Protein AF-A0A7C6TJ40-F1 (afdb_monomer_lite)

Sequence (120 aa):
MSSDTAGSGPDAQSGPFRGRGIFEVPGIRLGHAGELTDARLTGITTVLPPSGSTIGVDVRGGGPATRETDVIAPGTHSYGADAIVLTGGSAFGLGAVTGVVDTLAEAGLGFPAPGLTDAV

Foldseek 3Di:
DDYDDDDDDPDPPPDPPPDPPPVVPPQKDKDKDADDDPVGDWIKMKIFHHQPDQDADDDDDPQDQDDPRVCSDPPHPRRHARIDMDIPPGNVRVVVVVVVCVVCLVVVHDDPDPPDPSRD

Secondary structure (DSSP, 8-state):
-------PPP----S-----GGGGSTT-EEEEEEEESSS-EEEEEEEEPPTT--------SSS---SS-GGGSTTS-TT--S-EEEESSHHHHTTHHHHHHHHHHHTT-S---TT-TT--

pLDDT: mean 86.19, std 16.61, range [34.31, 98.44]

Radius of gyration: 22.17 Å; chains: 1; bounding box: 68×67×38 Å

Structure (mmCIF, N/CA/C/O backbone):
data_AF-A0A7C6TJ40-F1
#
_entry.id   AF-A0A7C6TJ40-F1
#
loop_
_atom_site.group_PDB
_atom_site.id
_atom_site.type_symbol
_atom_site.label_atom_id
_atom_site.label_alt_id
_atom_site.label_comp_id
_atom_site.label_asym_id
_atom_site.label_entity_id
_atom_site.label_seq_id
_atom_site.pdbx_PDB_ins_code
_atom_site.Cartn_x
_atom_site.Cartn_y
_atom_site.Cartn_z
_atom_site.occupancy
_atom_site.B_iso_or_equiv
_atom_site.auth_seq_id
_atom_site.auth_comp_id
_atom_site.auth_asym_id
_atom_site.auth_atom_id
_atom_site.pdbx_PDB_model_num
ATOM 1 N N . MET A 1 1 ? -54.060 41.806 18.793 1.00 45.31 1 MET A N 1
ATOM 2 C CA . MET A 1 1 ? -53.805 40.362 18.608 1.00 45.31 1 MET A CA 1
ATOM 3 C C . MET A 1 1 ? -52.620 40.276 17.648 1.00 45.31 1 MET A C 1
ATOM 5 O O . MET A 1 1 ? -52.832 40.375 16.453 1.00 45.31 1 MET A O 1
ATOM 9 N N . SER A 1 2 ? -51.387 40.555 18.097 1.00 43.09 2 SER A N 1
ATOM 10 C CA . SER A 1 2 ? -50.449 39.610 18.749 1.00 43.09 2 SER A CA 1
ATOM 11 C C . SER A 1 2 ? -50.327 38.330 17.913 1.00 43.09 2 SER A C 1
ATOM 13 O O . SER A 1 2 ? -51.313 37.609 17.821 1.00 43.09 2 SER A O 1
ATOM 15 N N . SER A 1 3 ? -49.262 38.213 17.105 1.00 45.62 3 SER A N 1
ATOM 16 C CA . SER A 1 3 ? -48.012 37.457 17.396 1.00 45.62 3 SER A CA 1
ATOM 17 C C . SER A 1 3 ? -48.183 35.962 17.103 1.00 45.62 3 SER A C 1
ATOM 19 O O . SER A 1 3 ? -49.225 35.422 17.440 1.00 45.62 3 SER A O 1
ATOM 21 N N . ASP A 1 4 ? -47.244 35.162 16.622 1.00 46.75 4 ASP A N 1
ATOM 22 C CA . ASP A 1 4 ? -45.875 35.234 16.097 1.00 46.75 4 ASP A CA 1
ATOM 23 C C . ASP A 1 4 ? -45.511 33.744 15.814 1.00 46.75 4 ASP A C 1
ATOM 25 O O . ASP A 1 4 ? -46.093 32.880 16.468 1.00 46.75 4 ASP A O 1
ATOM 29 N N . THR A 1 5 ? -44.582 33.486 14.875 1.00 45.34 5 THR A N 1
ATOM 30 C CA . THR A 1 5 ? -43.700 32.286 14.718 1.00 45.34 5 THR A CA 1
ATOM 31 C C . THR A 1 5 ? -44.298 30.851 14.695 1.00 45.34 5 THR A C 1
ATOM 33 O O . THR A 1 5 ? -45.337 30.564 15.261 1.00 45.34 5 THR A O 1
ATOM 36 N N . ALA A 1 6 ? -43.744 29.797 14.081 1.00 44.22 6 ALA A N 1
ATOM 37 C CA . ALA A 1 6 ? -42.535 29.460 13.322 1.00 44.22 6 ALA A CA 1
ATOM 38 C C . ALA A 1 6 ? -42.897 28.205 12.470 1.00 44.22 6 ALA A C 1
ATOM 40 O O . ALA A 1 6 ? -43.823 27.471 12.802 1.00 44.22 6 ALA A O 1
ATOM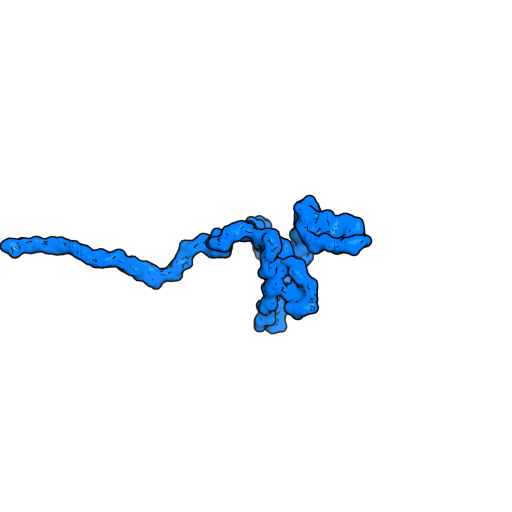 41 N N . GLY A 1 7 ? -42.234 27.911 11.356 1.00 34.31 7 GLY A N 1
ATOM 42 C CA . GLY A 1 7 ? -41.026 27.100 11.427 1.00 34.31 7 GLY A CA 1
ATOM 43 C C . GLY A 1 7 ? -40.394 26.935 10.054 1.00 34.31 7 GLY A C 1
ATOM 44 O O . GLY A 1 7 ? -41.006 26.416 9.121 1.00 34.31 7 GLY A O 1
ATOM 45 N N . SER A 1 8 ? -39.157 27.405 9.960 1.00 47.22 8 SER A N 1
ATOM 46 C CA . SER A 1 8 ? -38.187 27.032 8.943 1.00 47.22 8 SER A CA 1
ATOM 47 C C . SER A 1 8 ? -38.097 25.507 8.870 1.00 47.22 8 SER A C 1
ATOM 49 O O . SER A 1 8 ? -37.877 24.845 9.888 1.00 47.22 8 SER A O 1
ATOM 51 N N . GLY A 1 9 ? -38.288 24.950 7.671 1.00 47.00 9 GLY A N 1
ATOM 52 C CA . GLY A 1 9 ? -37.968 23.549 7.400 1.00 47.00 9 GLY A CA 1
ATOM 53 C C . GLY A 1 9 ? -36.503 23.261 7.746 1.00 47.00 9 GLY A C 1
ATOM 54 O O . GLY A 1 9 ? -35.714 24.203 7.829 1.00 47.00 9 GLY A O 1
ATOM 55 N N . PRO A 1 10 ? -36.134 21.992 7.989 1.00 51.31 10 PRO A N 1
ATOM 56 C CA . PRO A 1 10 ? -34.770 21.656 8.361 1.00 51.31 10 PRO A CA 1
ATOM 57 C C . PRO A 1 10 ? -33.841 22.169 7.267 1.00 51.31 10 PRO A C 1
ATOM 59 O O . PRO A 1 10 ? -33.942 21.743 6.115 1.00 51.31 10 PRO A O 1
ATOM 62 N N . ASP A 1 11 ? -32.982 23.117 7.639 1.00 51.84 11 ASP A N 1
ATOM 63 C CA . ASP A 1 11 ? -31.900 23.603 6.804 1.00 51.84 11 ASP A CA 1
ATOM 64 C C . ASP A 1 11 ? -31.167 22.378 6.261 1.00 51.84 11 ASP A C 1
ATOM 66 O O . ASP A 1 11 ? -30.539 21.623 7.009 1.00 51.84 11 ASP A O 1
ATOM 70 N N . ALA A 1 12 ? -31.307 22.132 4.958 1.00 56.72 12 ALA A N 1
ATOM 71 C CA . ALA A 1 12 ? -30.527 21.123 4.274 1.00 56.72 12 ALA A CA 1
ATOM 72 C C . ALA A 1 12 ? -29.070 21.558 4.419 1.00 56.72 12 ALA A C 1
ATOM 74 O O . ALA A 1 12 ? -28.622 22.472 3.730 1.00 56.72 12 ALA A O 1
ATOM 75 N N . GLN A 1 13 ? -28.360 20.966 5.381 1.00 52.38 13 GLN A N 1
ATOM 76 C CA . GLN A 1 13 ? -26.953 21.242 5.632 1.00 52.38 13 GLN A CA 1
ATOM 77 C C . GLN A 1 13 ? -26.167 20.948 4.353 1.00 52.38 13 GLN A C 1
ATOM 79 O O . GLN A 1 13 ? -25.776 19.816 4.083 1.00 52.38 13 GLN A O 1
ATOM 84 N N . SER A 1 14 ? -25.929 21.984 3.552 1.00 58.81 14 SER A N 1
ATOM 85 C CA . SER A 1 14 ? -25.168 21.940 2.306 1.00 58.81 14 SER A CA 1
ATOM 86 C C . SER A 1 14 ? -23.661 22.006 2.585 1.00 58.81 14 SER A C 1
ATOM 88 O O . SER A 1 14 ? -22.934 22.804 1.993 1.00 58.81 14 SER A O 1
ATOM 90 N N . GLY A 1 15 ? -23.199 21.212 3.550 1.00 63.62 15 GLY A N 1
ATOM 91 C CA . GLY A 1 15 ? -21.784 21.006 3.848 1.00 63.62 15 GLY A CA 1
ATOM 92 C C . GLY A 1 15 ? -21.295 19.682 3.258 1.00 63.62 15 GLY A C 1
ATOM 93 O O . GLY A 1 15 ? -22.117 18.831 2.912 1.00 63.62 15 GLY A O 1
ATOM 94 N N . 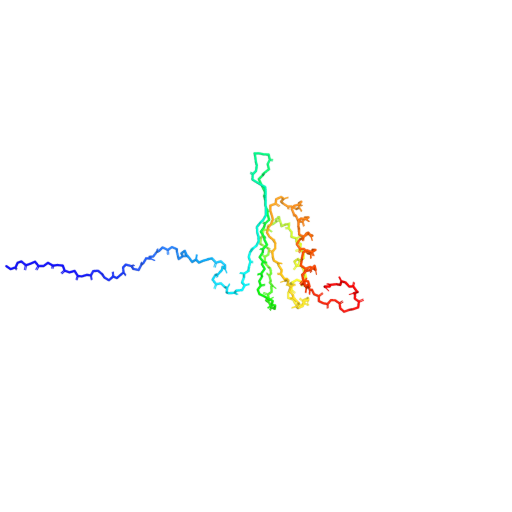PRO A 1 16 ? -19.972 19.460 3.144 1.00 65.44 16 PRO A N 1
ATOM 95 C CA . PRO A 1 16 ? -19.466 18.149 2.768 1.00 65.44 16 PRO A CA 1
ATOM 96 C C . PRO A 1 16 ? -20.000 17.128 3.771 1.00 65.44 16 PRO A C 1
ATOM 98 O O . PRO A 1 16 ? -19.792 17.274 4.978 1.00 65.44 16 PRO A O 1
ATOM 101 N N . PHE A 1 17 ? -20.705 16.116 3.269 1.00 68.94 17 PHE A N 1
ATOM 102 C CA . PHE A 1 17 ? -21.153 14.993 4.076 1.00 68.94 17 PHE A CA 1
ATOM 103 C C . PHE A 1 17 ? -19.917 14.360 4.726 1.00 68.94 17 PHE A C 1
ATOM 105 O O . PHE A 1 17 ? -19.097 13.728 4.059 1.00 68.94 17 PHE A O 1
ATOM 112 N N . ARG A 1 18 ? -19.735 14.586 6.031 1.00 69.50 18 ARG A N 1
ATOM 113 C CA . ARG A 1 18 ? -18.679 13.944 6.819 1.00 69.50 18 ARG A CA 1
ATOM 114 C C . ARG A 1 18 ? -19.180 12.571 7.237 1.00 69.50 18 ARG A C 1
ATOM 116 O O . ARG A 1 18 ? -19.549 12.347 8.385 1.00 69.50 18 ARG A O 1
ATOM 123 N N . GLY A 1 19 ? -19.242 11.694 6.245 1.00 78.75 19 GLY A N 1
ATOM 124 C CA . GLY A 1 19 ? -19.503 10.281 6.426 1.00 78.75 19 GLY A CA 1
ATOM 125 C C . GLY A 1 19 ? -18.395 9.575 7.207 1.00 78.75 19 GLY A C 1
ATOM 126 O O . GLY A 1 19 ? -17.393 10.182 7.594 1.00 78.75 19 GLY A O 1
ATOM 127 N N . ARG A 1 20 ? -18.513 8.257 7.381 1.00 84.38 20 ARG A N 1
ATOM 128 C CA . ARG A 1 20 ? -17.441 7.434 7.988 1.00 84.38 20 ARG A CA 1
ATOM 129 C C . ARG A 1 20 ? -16.264 7.166 7.033 1.00 84.38 20 ARG A C 1
ATOM 131 O O . ARG A 1 20 ? -15.416 6.322 7.319 1.00 84.38 20 ARG A O 1
ATOM 138 N N . GLY A 1 21 ? -16.192 7.876 5.906 1.00 90.69 21 GLY A N 1
ATOM 139 C CA . GLY A 1 21 ? -15.169 7.683 4.881 1.00 90.69 21 GLY A CA 1
ATOM 140 C C . GLY A 1 21 ? -15.259 6.292 4.254 1.00 90.69 21 GLY A C 1
ATOM 141 O O . GLY A 1 21 ? -16.350 5.775 4.032 1.00 90.69 21 GLY A O 1
ATOM 142 N N . ILE A 1 22 ? -14.112 5.657 3.999 1.00 92.44 22 ILE A N 1
ATOM 143 C CA . ILE A 1 22 ? -14.059 4.327 3.367 1.00 92.44 22 ILE A CA 1
ATOM 144 C C . ILE A 1 22 ? -14.805 3.241 4.168 1.00 92.44 22 ILE A C 1
ATOM 146 O O . ILE A 1 22 ? -15.274 2.267 3.589 1.00 92.44 22 ILE A O 1
ATOM 150 N N . PHE A 1 23 ? -14.999 3.431 5.478 1.00 93.12 23 PHE A N 1
ATOM 151 C CA . PHE A 1 23 ? -15.751 2.507 6.337 1.00 93.12 23 PHE A CA 1
ATOM 152 C C . PHE A 1 23 ? -17.270 2.534 6.121 1.00 93.12 23 PHE A C 1
ATOM 154 O O . PHE A 1 23 ? -18.009 1.812 6.792 1.00 93.12 23 PHE A O 1
ATOM 161 N N . GLU A 1 24 ? -17.772 3.382 5.228 1.00 92.81 24 GLU A N 1
ATOM 162 C CA . GLU A 1 24 ? -19.151 3.261 4.752 1.00 92.81 24 GLU A CA 1
ATOM 163 C C . GLU A 1 24 ? -19.349 2.026 3.876 1.00 92.81 24 GLU A C 1
ATOM 165 O O . GLU A 1 24 ? -20.457 1.498 3.832 1.00 92.81 24 GLU A O 1
ATOM 170 N N . VAL A 1 25 ? -18.277 1.523 3.255 1.00 92.19 25 VAL A N 1
ATOM 171 C CA . VAL A 1 25 ? -18.265 0.231 2.570 1.00 92.19 25 VAL A CA 1
ATOM 172 C C . VAL A 1 25 ? -18.077 -0.875 3.619 1.00 92.19 25 VAL A C 1
ATOM 174 O O . VAL A 1 25 ? -17.021 -0.938 4.259 1.00 92.19 25 VAL A O 1
ATOM 177 N N . PRO A 1 26 ? -19.070 -1.760 3.830 1.00 94.31 26 PRO A N 1
ATOM 178 C CA . PRO A 1 26 ? -18.962 -2.823 4.824 1.00 94.31 26 PRO A CA 1
ATOM 179 C C . PRO A 1 26 ? -17.808 -3.784 4.519 1.00 94.31 26 PRO A C 1
ATOM 181 O O . PRO A 1 26 ? -17.557 -4.129 3.368 1.00 94.31 26 PRO A O 1
ATOM 184 N N . GLY A 1 27 ? -17.123 -4.252 5.563 1.00 94.50 27 GLY A N 1
ATOM 185 C CA . GLY A 1 27 ? -16.052 -5.247 5.442 1.00 94.50 27 GLY A CA 1
ATOM 186 C C . GLY A 1 27 ? -14.666 -4.683 5.117 1.00 94.50 27 GLY A C 1
ATOM 187 O O . GLY A 1 27 ? -13.692 -5.419 5.260 1.00 94.50 27 GLY A O 1
ATOM 188 N N . ILE A 1 28 ? -14.545 -3.395 4.765 1.00 96.75 28 ILE A N 1
ATOM 189 C CA . ILE A 1 28 ? -13.238 -2.727 4.701 1.00 96.75 28 ILE A CA 1
ATOM 190 C C . ILE A 1 28 ? -12.626 -2.668 6.104 1.00 96.75 28 ILE A C 1
ATOM 192 O O . ILE A 1 28 ? -13.252 -2.192 7.055 1.00 96.75 28 ILE A 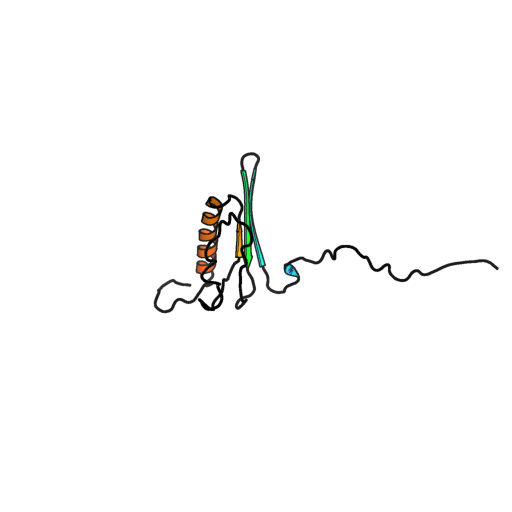O 1
ATOM 196 N N . ARG A 1 29 ? -11.366 -3.090 6.220 1.00 96.38 29 ARG A N 1
ATOM 197 C CA . ARG A 1 29 ? -10.528 -2.906 7.410 1.00 96.38 29 ARG A CA 1
ATOM 198 C C . ARG A 1 29 ? -9.323 -2.035 7.062 1.00 96.38 29 ARG A C 1
ATOM 200 O O . ARG A 1 29 ? -8.842 -2.067 5.933 1.00 96.38 29 ARG A O 1
ATOM 207 N N . LEU A 1 30 ? -8.831 -1.271 8.035 1.00 96.69 30 LEU A N 1
ATOM 208 C CA . LEU A 1 30 ? -7.604 -0.480 7.914 1.00 96.69 30 LEU A CA 1
ATOM 209 C C . LEU A 1 30 ? -6.613 -0.869 9.010 1.00 96.69 30 LEU A C 1
ATOM 211 O O . LEU A 1 30 ? -7.013 -1.133 10.144 1.00 96.69 30 LEU A O 1
ATOM 215 N N . GLY A 1 31 ? -5.329 -0.844 8.674 1.00 95.94 31 GLY A N 1
ATOM 216 C CA . GLY A 1 31 ? -4.222 -0.883 9.621 1.00 95.94 31 GLY A CA 1
ATOM 217 C C . GLY A 1 31 ? -3.294 0.301 9.384 1.00 95.94 31 GLY A C 1
ATOM 218 O O . GLY A 1 31 ? -3.040 0.668 8.237 1.00 95.94 31 GLY A O 1
ATOM 219 N N . HIS A 1 32 ? -2.783 0.894 10.460 1.00 97.19 32 HIS A N 1
ATOM 220 C CA . HIS A 1 32 ? -1.803 1.974 10.393 1.00 97.19 32 HIS A CA 1
ATOM 221 C C . HIS A 1 32 ? -0.636 1.653 11.318 1.00 97.19 32 HIS A C 1
ATOM 223 O O . HIS A 1 32 ? -0.840 1.235 12.456 1.00 97.19 32 HIS A O 1
ATOM 229 N N . ALA A 1 33 ? 0.577 1.890 10.840 1.00 96.81 33 ALA A N 1
ATOM 230 C CA . ALA A 1 33 ? 1.782 1.850 11.653 1.00 96.81 33 ALA A CA 1
ATOM 231 C C . ALA A 1 33 ? 2.707 2.981 11.212 1.00 96.81 33 ALA A C 1
ATOM 233 O O . ALA A 1 33 ? 2.690 3.401 10.056 1.00 96.81 33 ALA A O 1
ATOM 234 N N . GLY A 1 34 ? 3.511 3.507 12.122 1.00 96.25 34 GLY A N 1
ATOM 235 C CA . GLY A 1 34 ? 4.405 4.600 11.787 1.00 96.25 34 GLY A CA 1
ATOM 236 C C . GLY A 1 34 ? 5.225 5.064 12.967 1.00 96.25 34 GLY A C 1
ATOM 237 O O . GLY A 1 34 ? 5.056 4.601 14.092 1.00 96.25 34 GLY A O 1
ATOM 238 N N . GLU A 1 35 ? 6.103 6.010 12.676 1.00 97.06 35 GLU A N 1
ATOM 239 C CA . GLU A 1 35 ? 6.929 6.679 13.664 1.00 97.06 35 GLU A CA 1
ATOM 240 C C . GLU A 1 35 ? 6.637 8.172 13.607 1.00 97.06 35 GLU A C 1
ATOM 242 O O . GLU A 1 35 ? 6.694 8.793 12.542 1.00 97.06 35 GLU A O 1
ATOM 247 N N . LEU A 1 36 ? 6.290 8.719 14.771 1.00 96.25 36 LEU A N 1
ATOM 248 C CA . LEU A 1 36 ? 6.044 10.137 14.995 1.00 96.25 36 LEU A CA 1
ATOM 249 C C . LEU A 1 36 ? 7.011 10.612 16.077 1.00 96.25 36 LEU A C 1
ATOM 251 O O . LEU A 1 36 ? 6.662 10.725 17.249 1.00 96.25 36 LEU A O 1
ATOM 255 N N . THR A 1 37 ? 8.255 10.822 15.667 1.00 97.00 37 THR A N 1
ATOM 256 C CA . THR A 1 37 ? 9.338 11.325 16.516 1.00 97.00 37 THR A CA 1
ATOM 257 C C . THR A 1 37 ? 9.962 12.555 15.869 1.00 97.00 37 THR A C 1
ATOM 259 O O . THR A 1 37 ? 9.805 12.773 14.668 1.00 97.00 37 THR A O 1
ATOM 262 N N . ASP A 1 38 ? 10.738 13.322 16.633 1.00 96.56 38 ASP A N 1
ATOM 263 C CA . ASP A 1 38 ? 11.436 14.501 16.103 1.00 96.56 38 ASP A CA 1
ATOM 264 C C . ASP A 1 38 ? 12.413 14.152 14.965 1.00 96.56 38 ASP A C 1
ATOM 266 O O . ASP A 1 38 ? 12.628 14.949 14.054 1.00 96.56 38 ASP A O 1
ATOM 270 N N . ALA A 1 39 ? 12.995 12.949 14.992 1.00 95.75 39 ALA A N 1
ATOM 271 C CA . ALA A 1 39 ? 13.951 12.487 13.986 1.00 95.75 39 ALA A CA 1
ATOM 272 C C . ALA A 1 39 ? 13.291 11.793 12.783 1.00 95.75 39 ALA A C 1
ATOM 274 O O . ALA A 1 39 ? 13.907 11.678 11.721 1.00 95.75 39 ALA A O 1
ATOM 275 N N . ARG A 1 40 ? 12.062 11.288 12.939 1.00 94.50 40 ARG A N 1
ATOM 276 C CA . ARG A 1 40 ? 11.391 10.469 11.926 1.00 94.50 40 ARG A CA 1
ATOM 277 C C . ARG A 1 40 ? 9.886 10.669 11.973 1.00 94.50 40 ARG A C 1
ATOM 279 O O . ARG A 1 40 ? 9.248 10.382 12.983 1.00 94.50 40 ARG A O 1
ATOM 286 N N . LEU A 1 41 ? 9.347 11.106 10.836 1.00 97.25 41 LEU A N 1
ATOM 287 C CA . LEU A 1 41 ? 7.921 11.278 10.596 1.00 97.25 41 LEU A CA 1
ATOM 288 C C . LEU A 1 41 ? 7.530 10.503 9.336 1.00 97.25 41 LEU A C 1
ATOM 290 O O . LEU A 1 41 ? 7.684 10.984 8.214 1.00 97.25 41 LEU A O 1
ATOM 294 N N . THR A 1 42 ? 7.080 9.267 9.516 1.00 97.62 42 THR A N 1
ATOM 295 C CA . THR A 1 42 ? 6.687 8.386 8.411 1.00 97.62 42 THR A CA 1
ATOM 296 C C . THR A 1 42 ? 5.636 7.387 8.870 1.00 97.62 42 THR A C 1
ATOM 298 O O . THR A 1 42 ? 5.421 7.191 10.065 1.00 97.62 42 THR A O 1
ATOM 301 N N . GLY A 1 43 ? 5.001 6.713 7.922 1.00 98.00 43 GLY A N 1
ATOM 302 C CA . GLY A 1 43 ? 4.059 5.656 8.232 1.00 98.00 43 GLY A CA 1
ATOM 303 C C . GLY A 1 43 ? 3.634 4.866 7.012 1.00 98.00 43 GLY A C 1
ATOM 304 O O . GLY A 1 43 ? 3.979 5.182 5.873 1.00 98.00 43 GLY A O 1
ATOM 305 N N . ILE A 1 44 ? 2.858 3.839 7.302 1.00 98.44 44 ILE A N 1
ATOM 306 C CA . ILE A 1 44 ? 2.222 2.928 6.372 1.00 98.44 44 ILE A CA 1
ATOM 307 C C . ILE A 1 44 ? 0.748 2.813 6.756 1.00 98.44 44 ILE A C 1
ATOM 309 O O . ILE A 1 44 ? 0.380 2.795 7.932 1.00 98.44 44 ILE A O 1
ATOM 313 N N . THR A 1 45 ? -0.102 2.768 5.744 1.00 98.38 45 THR A N 1
ATOM 314 C CA . THR A 1 45 ? -1.524 2.478 5.849 1.00 98.38 45 THR A CA 1
ATOM 315 C C . THR A 1 45 ? -1.832 1.307 4.939 1.00 98.38 45 THR A C 1
ATOM 317 O O . THR A 1 45 ? -1.552 1.365 3.745 1.00 98.38 45 THR A O 1
ATOM 320 N N . THR A 1 46 ? -2.440 0.272 5.498 1.00 98.19 46 THR A N 1
ATOM 321 C CA . THR A 1 46 ? -2.885 -0.905 4.759 1.00 98.19 46 THR A CA 1
ATOM 322 C C . THR A 1 46 ? -4.404 -0.928 4.751 1.00 98.19 46 THR A C 1
ATOM 324 O O . THR A 1 46 ? -5.037 -0.870 5.805 1.00 98.19 46 THR A O 1
ATOM 327 N N . VAL A 1 47 ? -4.990 -1.014 3.564 1.00 98.00 47 VAL A N 1
ATOM 328 C CA . VAL A 1 47 ? -6.422 -1.215 3.352 1.00 98.00 47 VAL A CA 1
ATOM 329 C C . VAL A 1 47 ? -6.650 -2.685 3.043 1.00 98.00 47 VAL A C 1
ATOM 331 O O . VAL A 1 47 ? -6.086 -3.184 2.077 1.00 98.00 47 VAL A O 1
ATOM 334 N N . LEU A 1 48 ? -7.473 -3.364 3.838 1.00 97.31 48 LEU A N 1
ATOM 335 C CA . LEU A 1 48 ? -7.860 -4.755 3.623 1.00 97.31 48 LEU A CA 1
ATOM 336 C C . LEU A 1 48 ? -9.338 -4.796 3.219 1.00 97.31 48 LEU A C 1
ATOM 338 O O . LEU A 1 48 ? -10.211 -4.656 4.087 1.00 97.31 48 LEU A O 1
ATOM 342 N N . PRO A 1 49 ? -9.642 -4.929 1.920 1.00 96.00 49 PRO A N 1
ATOM 343 C CA . PRO A 1 49 ? -11.010 -5.104 1.470 1.00 96.00 49 PRO A CA 1
ATOM 344 C C . PRO A 1 49 ? -11.587 -6.467 1.898 1.00 96.00 49 PRO A C 1
ATOM 346 O O . PRO A 1 49 ? -10.842 -7.360 2.313 1.00 96.00 49 PRO A O 1
ATOM 349 N N . PRO A 1 50 ? -12.919 -6.656 1.837 1.00 94.12 50 PRO A N 1
ATOM 350 C CA . PRO A 1 50 ? -13.503 -7.974 2.047 1.00 94.12 50 PRO A C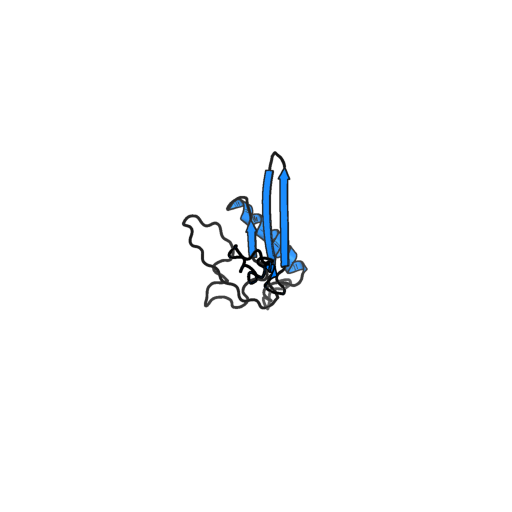A 1
ATOM 351 C C . PRO A 1 50 ? -12.982 -8.964 0.995 1.00 94.12 50 PRO A C 1
ATOM 353 O O . PRO A 1 50 ? -12.728 -8.589 -0.153 1.00 94.12 50 PRO A O 1
ATOM 356 N N . SER A 1 51 ? -12.839 -10.233 1.384 1.00 90.19 51 SER A N 1
ATOM 357 C CA . SER A 1 51 ? -12.367 -11.297 0.488 1.00 90.19 51 SER A CA 1
ATOM 358 C C . SER A 1 51 ? -13.217 -11.372 -0.789 1.00 90.19 51 SER A C 1
ATOM 360 O O . SER A 1 51 ? -14.436 -11.193 -0.741 1.00 90.19 51 SER A O 1
ATOM 362 N N . GLY A 1 52 ? -12.565 -11.608 -1.930 1.00 87.94 52 GLY A N 1
ATOM 363 C CA . GLY A 1 52 ? -13.206 -11.640 -3.250 1.00 87.94 52 GLY A CA 1
ATOM 364 C C . GLY A 1 52 ? -13.444 -10.265 -3.886 1.00 87.94 52 GLY A C 1
ATOM 365 O O . GLY A 1 52 ? -14.102 -10.182 -4.923 1.00 87.94 52 GLY A O 1
ATOM 366 N N . SER A 1 53 ? -12.928 -9.183 -3.296 1.00 92.06 53 SER A N 1
ATOM 367 C CA . SER A 1 53 ? -13.013 -7.848 -3.897 1.00 92.06 53 SER A CA 1
ATOM 368 C C . SER A 1 53 ? -12.194 -7.746 -5.185 1.00 92.06 53 SER A C 1
ATOM 370 O O . SER A 1 53 ? -11.031 -8.134 -5.231 1.00 92.06 53 SER A O 1
ATOM 372 N N . THR A 1 54 ? -12.778 -7.152 -6.227 1.00 92.00 54 THR A N 1
ATOM 373 C CA . THR A 1 54 ? -12.051 -6.804 -7.456 1.00 92.00 54 THR A CA 1
ATOM 374 C C . THR A 1 54 ? -11.225 -5.539 -7.243 1.00 92.00 54 THR A C 1
ATOM 376 O O . THR A 1 54 ? -11.752 -4.526 -6.782 1.00 92.00 54 THR A O 1
ATOM 379 N N . ILE A 1 55 ? -9.945 -5.584 -7.616 1.00 92.50 55 ILE A N 1
ATOM 380 C CA . ILE A 1 55 ? -8.994 -4.477 -7.453 1.00 92.50 55 ILE A CA 1
ATOM 381 C C . ILE A 1 55 ? -8.519 -3.996 -8.823 1.00 92.50 55 ILE A C 1
ATOM 383 O O . ILE A 1 55 ? -8.310 -4.794 -9.731 1.00 92.50 55 ILE A O 1
ATOM 387 N N . GLY A 1 56 ? -8.335 -2.684 -8.958 1.00 92.94 56 GLY A N 1
ATOM 388 C CA . GLY A 1 56 ? -7.734 -2.048 -10.125 1.00 92.94 56 GLY A CA 1
ATOM 389 C 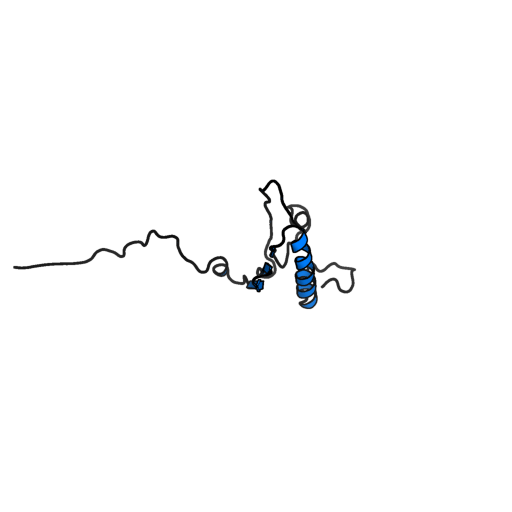C . GLY A 1 56 ? -6.949 -0.805 -9.715 1.00 92.94 56 GLY A C 1
ATOM 390 O O . GLY A 1 56 ? -7.100 -0.306 -8.597 1.00 92.94 56 GLY A O 1
ATOM 391 N N . VAL A 1 57 ? -6.103 -0.306 -10.615 1.00 95.44 57 VAL A N 1
ATOM 392 C CA . VAL A 1 57 ? -5.233 0.847 -10.357 1.00 95.44 57 VAL A CA 1
ATOM 393 C C . VAL A 1 57 ? -5.169 1.777 -11.565 1.00 95.44 57 VAL A C 1
ATOM 395 O O . VAL A 1 57 ? -5.167 1.330 -12.708 1.00 95.44 57 VAL A O 1
ATOM 398 N N . ASP A 1 58 ? -5.092 3.078 -11.292 1.00 96.50 58 ASP A N 1
ATOM 399 C CA . ASP A 1 58 ? -4.813 4.128 -12.272 1.00 96.50 58 ASP A CA 1
ATOM 400 C C . ASP A 1 58 ? -3.719 5.052 -11.710 1.00 96.50 58 ASP A C 1
ATOM 402 O O . ASP A 1 58 ? -3.892 5.699 -10.671 1.00 96.50 58 ASP A O 1
ATOM 406 N N . VAL A 1 59 ? -2.569 5.086 -12.385 1.00 97.31 59 VAL A N 1
ATOM 407 C CA . VAL A 1 59 ? -1.388 5.861 -11.994 1.00 97.31 59 VAL A CA 1
ATOM 408 C C . VAL A 1 59 ? -1.256 7.062 -12.922 1.00 97.31 59 VAL A C 1
ATOM 410 O O . VAL A 1 59 ? -0.813 6.945 -14.059 1.00 97.31 59 VAL A O 1
ATOM 413 N N . ARG A 1 60 ? -1.617 8.244 -12.415 1.00 97.81 60 ARG A N 1
ATOM 414 C CA . ARG A 1 60 ? -1.699 9.472 -13.231 1.00 97.81 60 ARG A CA 1
ATOM 415 C C . ARG A 1 60 ? -0.519 10.433 -13.072 1.00 97.81 60 ARG A C 1
ATOM 417 O O . ARG A 1 60 ? -0.388 11.377 -13.844 1.00 97.81 60 ARG A O 1
ATOM 424 N N . GLY A 1 61 ? 0.315 10.242 -12.050 1.00 95.44 61 GLY A N 1
ATOM 425 C CA . GLY A 1 61 ? 1.491 11.081 -11.801 1.00 95.44 61 GLY A CA 1
ATOM 426 C C . GLY A 1 61 ? 2.695 10.662 -12.651 1.00 95.44 61 GLY A C 1
ATOM 427 O O . GLY A 1 61 ? 2.878 9.480 -12.911 1.00 95.44 61 GLY A O 1
ATOM 428 N N . GLY A 1 62 ? 3.548 11.619 -13.034 1.00 96.81 62 GLY A N 1
ATOM 429 C CA . GLY A 1 62 ? 4.731 11.359 -13.873 1.00 96.81 62 GLY A CA 1
ATOM 430 C C . GLY A 1 62 ? 5.947 10.756 -13.152 1.00 96.81 62 GLY A C 1
ATOM 431 O O . GLY A 1 62 ? 6.901 10.363 -13.812 1.00 96.81 62 GLY A O 1
ATOM 432 N N . GLY A 1 63 ? 5.931 10.685 -11.817 1.00 96.25 63 GLY A N 1
ATOM 433 C CA . GLY A 1 63 ? 6.998 10.084 -11.004 1.00 96.25 63 GLY A CA 1
ATOM 434 C C . GLY A 1 63 ? 6.461 9.041 -10.024 1.00 96.25 63 GLY A C 1
ATOM 435 O O . GLY A 1 63 ? 6.525 9.277 -8.816 1.00 96.25 63 GLY A O 1
ATOM 436 N N . PRO A 1 64 ? 5.858 7.941 -10.506 1.00 97.19 64 PRO A N 1
ATOM 437 C CA . PRO A 1 64 ? 5.293 6.931 -9.628 1.00 97.19 64 PRO A CA 1
ATOM 438 C C . PRO A 1 64 ? 6.377 6.080 -8.959 1.00 97.19 64 PRO A C 1
ATOM 440 O O . PRO A 1 64 ? 7.437 5.824 -9.525 1.00 97.19 64 PRO A O 1
ATOM 443 N N . ALA A 1 65 ? 6.065 5.593 -7.762 1.00 97.12 65 ALA A N 1
ATOM 444 C CA . ALA A 1 65 ? 6.788 4.522 -7.091 1.00 97.12 65 ALA A CA 1
ATOM 445 C C . ALA A 1 65 ? 5.750 3.485 -6.656 1.00 97.12 65 ALA A C 1
ATOM 447 O O . ALA A 1 65 ? 5.043 3.681 -5.668 1.00 97.12 65 ALA A O 1
ATOM 448 N N . THR A 1 66 ? 5.609 2.425 -7.446 1.00 97.25 66 THR A N 1
ATOM 449 C CA . THR A 1 66 ? 4.564 1.408 -7.290 1.00 97.25 66 THR A CA 1
ATOM 450 C C . THR A 1 66 ? 5.162 0.006 -7.220 1.00 97.25 66 THR A C 1
ATOM 452 O O . THR A 1 66 ? 6.312 -0.219 -7.596 1.00 97.25 66 THR A O 1
ATOM 455 N N . ARG A 1 67 ? 4.374 -0.943 -6.711 1.00 95.75 67 ARG A N 1
ATOM 456 C CA . ARG A 1 67 ? 4.694 -2.371 -6.631 1.00 95.75 67 ARG A CA 1
ATOM 457 C C . ARG A 1 67 ? 3.423 -3.164 -6.962 1.00 95.75 67 ARG A C 1
ATOM 459 O O . ARG A 1 67 ? 2.346 -2.749 -6.547 1.00 95.75 67 ARG A O 1
ATOM 466 N N . GLU A 1 68 ? 3.561 -4.254 -7.719 1.00 94.25 68 GLU A N 1
ATOM 467 C CA . GLU A 1 68 ? 2.468 -5.154 -8.153 1.00 94.25 68 GLU A CA 1
ATOM 468 C C . GLU A 1 68 ? 1.338 -4.500 -8.982 1.00 94.25 68 GLU A C 1
ATOM 470 O O . GLU A 1 68 ? 0.203 -4.963 -8.971 1.00 94.25 68 GLU A O 1
ATOM 475 N N . THR A 1 69 ? 1.587 -3.419 -9.726 1.00 94.69 69 THR A N 1
ATOM 476 C CA . THR A 1 69 ? 0.516 -2.793 -10.532 1.00 94.69 69 THR A CA 1
ATOM 477 C C . THR A 1 69 ? 0.144 -3.597 -11.780 1.00 94.69 69 THR A C 1
ATOM 479 O O . THR A 1 69 ? -1.013 -3.580 -12.190 1.00 94.69 69 THR A O 1
ATOM 482 N N . ASP A 1 70 ? 1.089 -4.326 -12.377 1.00 93.31 70 ASP A N 1
ATOM 483 C CA . ASP A 1 70 ? 0.859 -5.084 -13.615 1.00 93.31 70 ASP A CA 1
ATOM 484 C C . ASP A 1 70 ? -0.019 -6.331 -13.399 1.00 93.31 70 ASP A C 1
ATOM 486 O O . ASP A 1 70 ? -0.820 -6.696 -14.263 1.00 93.31 70 ASP A O 1
ATOM 490 N N . VAL A 1 71 ? 0.075 -6.973 -12.227 1.00 90.19 71 VAL A N 1
ATOM 491 C CA . VAL A 1 71 ? -0.690 -8.198 -11.914 1.00 90.19 71 VAL A CA 1
ATOM 492 C C . VAL A 1 71 ? -2.192 -7.941 -11.750 1.00 90.19 71 VAL A C 1
ATOM 494 O O . VAL A 1 71 ? -2.982 -8.872 -11.862 1.00 90.19 71 VAL A O 1
ATOM 497 N N . ILE A 1 72 ? -2.586 -6.682 -11.530 1.00 91.19 72 ILE A N 1
ATOM 498 C CA . ILE A 1 72 ? -3.988 -6.247 -11.422 1.00 91.19 72 ILE A CA 1
ATOM 499 C C . ILE A 1 72 ? -4.488 -5.527 -12.683 1.00 91.19 72 ILE A C 1
ATOM 501 O O . ILE A 1 72 ? -5.587 -4.968 -12.692 1.00 91.19 72 ILE A O 1
ATOM 505 N N . ALA A 1 73 ? -3.694 -5.513 -13.757 1.00 91.75 73 ALA A N 1
ATOM 506 C CA . ALA A 1 73 ? -4.135 -4.983 -15.037 1.00 91.75 73 ALA A CA 1
ATOM 507 C C . ALA A 1 73 ? -5.238 -5.874 -15.651 1.00 91.75 73 ALA A C 1
ATOM 509 O O . ALA A 1 73 ? -5.171 -7.103 -15.574 1.00 91.75 73 ALA A O 1
ATOM 510 N N . PRO A 1 74 ? -6.255 -5.297 -16.316 1.00 90.12 74 PRO A N 1
ATOM 511 C CA . PRO A 1 74 ? -7.252 -6.091 -17.024 1.00 90.12 74 PRO A CA 1
ATOM 512 C C . PRO A 1 74 ? -6.609 -7.065 -18.022 1.00 90.12 74 PRO A C 1
ATOM 514 O O . PRO A 1 74 ? -5.750 -6.680 -18.813 1.00 90.12 74 PRO A O 1
ATOM 517 N N . GLY A 1 75 ? -7.052 -8.324 -18.002 1.00 88.19 75 GLY A N 1
ATOM 518 C CA . GLY A 1 75 ? -6.523 -9.382 -18.872 1.00 88.19 75 GLY A CA 1
ATOM 519 C C . GLY A 1 75 ? -5.294 -10.117 -18.329 1.00 88.19 75 GLY A C 1
ATOM 520 O O . GLY A 1 75 ? -4.810 -11.022 -19.006 1.00 88.19 75 GLY A O 1
ATOM 521 N N . THR A 1 76 ? -4.806 -9.774 -17.131 1.00 87.62 76 THR A N 1
ATOM 522 C CA . THR A 1 76 ? -3.789 -10.561 -16.422 1.00 87.62 76 THR A CA 1
ATOM 523 C C . THR A 1 76 ? -4.451 -11.495 -15.402 1.00 87.62 76 THR A C 1
ATOM 525 O O . THR A 1 76 ? -5.331 -12.282 -15.756 1.00 87.62 76 THR A O 1
ATOM 528 N N . HIS A 1 77 ? -4.022 -11.470 -14.146 1.00 79.62 77 HIS A N 1
ATOM 529 C CA . HIS A 1 77 ? -4.437 -12.426 -13.138 1.00 79.62 77 HIS A CA 1
ATOM 530 C C . HIS A 1 77 ? -5.731 -11.982 -12.438 1.00 79.62 77 HIS A C 1
ATOM 532 O O . HIS A 1 77 ? -5.842 -10.860 -11.952 1.00 79.62 77 HIS A O 1
ATOM 538 N N . SER A 1 78 ? -6.733 -12.862 -12.354 1.00 78.56 78 SER A N 1
ATOM 539 C CA . SER A 1 78 ? -8.078 -12.488 -11.885 1.00 78.56 78 SER A CA 1
ATOM 540 C C . SER A 1 78 ? -8.239 -12.405 -10.365 1.00 78.56 78 SER A C 1
ATOM 542 O O . SER A 1 78 ? -9.303 -12.012 -9.898 1.00 78.56 78 SER A O 1
ATOM 544 N N . TYR A 1 79 ? -7.229 -12.806 -9.587 1.00 86.50 79 TYR A N 1
ATOM 545 C CA . TYR A 1 79 ? -7.316 -12.818 -8.121 1.00 86.50 79 TYR A CA 1
ATOM 546 C C . TYR A 1 79 ? -7.403 -11.412 -7.513 1.00 86.50 79 TYR A C 1
ATOM 548 O O . TYR A 1 79 ? -8.063 -11.226 -6.496 1.00 86.50 79 TYR A O 1
ATOM 556 N N . GLY A 1 80 ? -6.770 -10.413 -8.138 1.00 87.81 80 GLY A N 1
ATOM 557 C CA . GLY A 1 80 ? -6.658 -9.074 -7.562 1.00 87.81 80 GLY A CA 1
ATOM 558 C C . GLY A 1 80 ? -5.609 -9.020 -6.447 1.00 87.81 80 GLY A C 1
ATOM 559 O O . GLY A 1 80 ? -4.476 -9.451 -6.655 1.00 87.81 80 GLY A O 1
ATOM 560 N N . ALA A 1 81 ? -5.977 -8.467 -5.287 1.00 93.06 81 ALA A N 1
ATOM 561 C CA . ALA A 1 81 ? -5.109 -8.333 -4.116 1.00 93.06 81 ALA A CA 1
ATOM 562 C C . ALA A 1 81 ? -5.918 -8.327 -2.805 1.00 93.06 81 ALA A C 1
ATOM 564 O O . ALA A 1 81 ? -7.001 -7.744 -2.747 1.00 93.06 81 ALA A O 1
ATOM 565 N N . ASP A 1 82 ? -5.356 -8.898 -1.735 1.00 95.06 82 ASP A N 1
ATOM 566 C CA . ASP A 1 82 ? -5.962 -8.896 -0.391 1.00 95.06 82 ASP A CA 1
ATOM 567 C C . ASP A 1 82 ? -5.706 -7.608 0.400 1.00 95.06 82 ASP A C 1
ATOM 569 O O . ASP A 1 82 ? -6.361 -7.351 1.413 1.00 95.06 82 ASP A O 1
ATOM 573 N N . ALA A 1 83 ? -4.746 -6.791 -0.041 1.00 96.81 83 ALA A N 1
ATOM 574 C CA . ALA A 1 83 ? -4.435 -5.520 0.589 1.00 96.81 83 ALA A CA 1
ATOM 575 C C . AL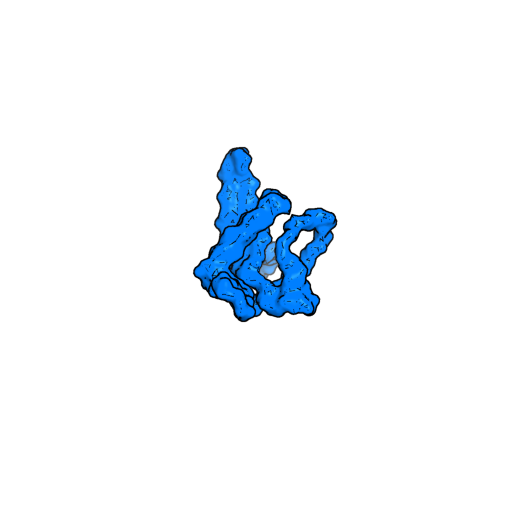A A 1 83 ? -3.934 -4.467 -0.404 1.00 96.81 83 ALA A C 1
ATOM 577 O O . ALA A 1 83 ? -3.246 -4.770 -1.376 1.00 96.81 83 ALA A O 1
ATOM 578 N N . ILE A 1 84 ? -4.230 -3.203 -0.099 1.00 97.56 84 ILE A N 1
ATOM 579 C CA . ILE A 1 84 ? -3.673 -2.022 -0.766 1.00 97.56 84 ILE A CA 1
ATOM 580 C C . ILE A 1 84 ? -2.818 -1.277 0.254 1.00 97.56 84 ILE A C 1
ATOM 582 O O . ILE A 1 84 ? -3.292 -0.951 1.342 1.00 97.56 84 ILE A O 1
ATOM 586 N N . VAL A 1 85 ? -1.567 -0.985 -0.095 1.00 98.38 85 VAL A N 1
ATOM 587 C CA . VAL A 1 85 ? -0.609 -0.351 0.816 1.00 98.38 85 VAL A CA 1
ATOM 588 C C . VAL A 1 85 ? -0.271 1.059 0.349 1.00 98.38 85 VAL A C 1
ATOM 590 O O . VAL A 1 85 ? 0.164 1.271 -0.780 1.00 98.38 85 VAL A O 1
ATOM 593 N N . LEU A 1 86 ? -0.429 2.024 1.251 1.00 98.38 86 LEU A N 1
ATOM 594 C CA . LEU A 1 86 ? 0.010 3.406 1.098 1.00 98.38 86 LEU A CA 1
ATOM 595 C C . LEU A 1 86 ? 1.147 3.648 2.086 1.00 98.38 86 LEU A C 1
ATOM 597 O O . LEU A 1 86 ? 0.960 3.484 3.288 1.00 98.38 86 LEU A O 1
ATOM 601 N N . THR A 1 87 ? 2.322 4.042 1.607 1.00 98.31 87 THR A N 1
ATOM 602 C CA . THR A 1 87 ? 3.500 4.204 2.467 1.00 98.31 87 THR A CA 1
ATOM 603 C C . THR A 1 87 ? 4.218 5.520 2.207 1.00 98.31 87 THR A C 1
ATOM 605 O O . THR A 1 87 ? 4.365 5.956 1.066 1.00 98.31 87 THR A O 1
ATOM 608 N N . GLY A 1 88 ? 4.687 6.147 3.286 1.00 97.88 88 GLY A N 1
ATOM 609 C CA . GLY A 1 88 ? 5.688 7.206 3.229 1.00 97.88 88 GLY A CA 1
ATOM 610 C C . GLY A 1 88 ? 7.066 6.653 2.851 1.00 97.88 88 GLY A C 1
ATOM 611 O O . GLY A 1 88 ? 7.243 5.450 2.666 1.00 97.88 88 GLY A O 1
ATOM 612 N N . GLY A 1 89 ? 8.066 7.532 2.748 1.00 96.38 89 GLY A N 1
ATOM 613 C CA . GLY A 1 89 ? 9.445 7.130 2.437 1.00 96.38 89 GLY A CA 1
ATOM 614 C C . GLY A 1 89 ? 9.755 6.950 0.947 1.00 96.38 89 GLY A C 1
ATOM 615 O O . GLY A 1 89 ? 10.830 6.453 0.614 1.00 96.38 89 GLY A O 1
ATOM 616 N N . SER A 1 90 ? 8.863 7.384 0.046 1.00 96.19 90 SER A N 1
ATOM 617 C CA . SER A 1 90 ? 9.059 7.286 -1.411 1.00 96.19 90 SER A CA 1
ATOM 618 C C . SER A 1 90 ? 9.341 5.834 -1.844 1.00 96.19 90 SER A C 1
ATOM 620 O O . SER A 1 90 ? 8.824 4.899 -1.234 1.00 96.19 90 SER A O 1
ATOM 622 N N . ALA A 1 91 ? 10.169 5.621 -2.869 1.00 97.06 91 ALA A N 1
ATOM 623 C CA . ALA A 1 91 ? 10.546 4.293 -3.353 1.00 97.06 91 ALA A CA 1
ATOM 624 C C . ALA A 1 91 ? 11.150 3.387 -2.261 1.00 97.06 91 ALA A C 1
ATOM 626 O O . ALA A 1 91 ? 10.882 2.189 -2.256 1.00 97.06 91 ALA A O 1
ATOM 627 N N . PHE A 1 92 ? 11.896 3.940 -1.293 1.00 96.69 92 PHE A N 1
ATOM 628 C CA . PHE A 1 92 ? 12.432 3.160 -0.167 1.00 96.69 92 PHE A CA 1
ATOM 629 C C . PHE A 1 92 ? 11.324 2.592 0.728 1.00 96.69 92 PHE A C 1
ATOM 631 O O . PHE A 1 92 ? 11.462 1.500 1.276 1.00 96.69 92 PHE A O 1
ATOM 638 N N . GLY A 1 93 ? 10.203 3.309 0.842 1.00 97.31 93 GLY A N 1
ATOM 639 C CA . GLY A 1 93 ? 9.032 2.879 1.600 1.00 97.31 93 GLY A CA 1
ATOM 640 C C . GLY A 1 93 ? 8.399 1.591 1.078 1.00 97.31 93 GLY A C 1
ATOM 641 O O . GLY A 1 93 ? 7.825 0.842 1.864 1.00 97.31 93 GLY A O 1
ATOM 642 N N . LEU A 1 94 ? 8.557 1.272 -0.214 1.00 97.81 94 LEU A N 1
ATOM 643 C CA . LEU A 1 94 ? 8.004 0.049 -0.811 1.00 97.81 94 LEU A CA 1
ATOM 644 C C . LEU A 1 94 ? 8.566 -1.237 -0.181 1.00 97.81 94 LEU A C 1
ATOM 646 O O . LEU A 1 94 ? 7.931 -2.287 -0.281 1.00 97.81 94 LEU A O 1
ATOM 650 N N . GLY A 1 95 ? 9.704 -1.166 0.521 1.00 96.94 95 GLY A N 1
ATOM 651 C CA . GLY A 1 95 ? 10.221 -2.280 1.320 1.00 96.94 95 GLY A CA 1
ATOM 652 C C . GLY A 1 95 ? 9.275 -2.713 2.447 1.00 96.94 95 GLY A C 1
ATOM 653 O O . GLY A 1 95 ? 9.213 -3.897 2.769 1.00 96.94 95 GLY A O 1
ATOM 654 N N . ALA A 1 96 ? 8.468 -1.796 2.993 1.00 96.06 96 ALA A N 1
ATOM 655 C CA . ALA A 1 96 ? 7.490 -2.112 4.036 1.00 96.06 96 ALA A CA 1
ATOM 656 C C . ALA A 1 96 ? 6.361 -3.037 3.543 1.00 96.06 96 ALA A C 1
ATOM 658 O O . ALA A 1 96 ? 5.746 -3.734 4.347 1.00 96.06 96 ALA A O 1
ATOM 659 N N . VAL A 1 97 ? 6.113 -3.088 2.226 1.00 97.06 97 VAL A N 1
ATOM 660 C CA . VAL A 1 97 ? 5.099 -3.969 1.621 1.00 97.06 97 VAL A CA 1
ATOM 661 C C . VAL A 1 97 ? 5.415 -5.442 1.880 1.00 97.06 97 VAL A C 1
ATOM 663 O O . VAL A 1 97 ? 4.494 -6.234 2.027 1.00 97.06 97 VAL A O 1
ATOM 666 N N . THR A 1 98 ? 6.693 -5.816 1.995 1.00 96.38 98 THR A N 1
ATOM 667 C CA . THR A 1 98 ? 7.079 -7.208 2.270 1.00 96.38 98 THR A CA 1
ATOM 668 C C . THR A 1 98 ? 6.514 -7.701 3.601 1.00 96.38 98 THR A C 1
ATOM 670 O O . THR A 1 98 ? 5.884 -8.746 3.619 1.00 96.38 98 THR A O 1
ATOM 673 N N . GLY A 1 99 ? 6.594 -6.906 4.674 1.00 96.50 99 GLY A N 1
ATOM 674 C CA . GLY A 1 99 ? 6.004 -7.302 5.959 1.00 96.50 99 GLY A CA 1
ATOM 675 C C . GLY A 1 99 ? 4.478 -7.458 5.907 1.00 96.50 99 GLY A C 1
ATOM 676 O O . GLY A 1 99 ? 3.918 -8.279 6.628 1.00 96.50 99 GLY A O 1
ATOM 677 N N . VAL A 1 100 ? 3.795 -6.711 5.029 1.00 96.81 100 VAL A N 1
ATOM 678 C CA . VAL A 1 100 ? 2.353 -6.895 4.784 1.00 96.81 100 VAL A CA 1
ATOM 679 C C . VAL A 1 100 ? 2.091 -8.219 4.071 1.00 96.81 100 VAL A C 1
ATOM 681 O O . VAL A 1 100 ? 1.184 -8.935 4.475 1.00 96.81 100 VAL A O 1
ATOM 684 N N . VAL A 1 101 ? 2.882 -8.554 3.047 1.00 95.69 101 VAL A N 1
ATOM 685 C CA . VAL A 1 101 ? 2.779 -9.838 2.333 1.00 95.69 101 VAL A CA 1
ATOM 686 C C . VAL A 1 101 ? 3.009 -11.007 3.287 1.00 95.69 101 VAL A C 1
ATOM 688 O O . VAL A 1 101 ? 2.189 -11.917 3.310 1.00 95.69 101 VAL A O 1
ATOM 691 N N . ASP A 1 102 ? 4.047 -10.943 4.123 1.00 95.38 102 ASP A N 1
ATOM 692 C CA . ASP A 1 102 ? 4.350 -11.990 5.106 1.00 95.38 102 ASP A CA 1
ATOM 693 C C . ASP A 1 102 ? 3.185 -12.171 6.095 1.00 95.38 102 ASP A C 1
ATOM 695 O O . ASP A 1 102 ? 2.721 -13.283 6.321 1.00 95.38 102 ASP A O 1
ATOM 699 N N . THR A 1 103 ? 2.628 -11.065 6.605 1.00 95.44 103 THR A N 1
ATOM 700 C CA . THR A 1 103 ? 1.471 -11.099 7.521 1.00 95.44 103 THR A CA 1
ATOM 701 C C . THR A 1 103 ? 0.217 -11.684 6.856 1.00 95.44 103 THR A C 1
ATOM 703 O O . THR A 1 103 ? -0.579 -12.356 7.511 1.00 95.44 103 THR A O 1
ATOM 706 N N . LEU A 1 104 ? -0.005 -11.406 5.567 1.00 94.56 104 LEU A N 1
ATOM 707 C CA . LEU A 1 104 ? -1.132 -11.968 4.818 1.00 94.56 104 LEU A CA 1
ATOM 708 C C . LEU A 1 104 ? -0.945 -13.469 4.591 1.00 94.56 104 LEU A C 1
ATOM 710 O O . LEU A 1 104 ? -1.882 -14.222 4.843 1.00 94.56 104 LEU A O 1
ATOM 714 N N . ALA A 1 105 ? 0.260 -13.894 4.209 1.00 92.94 105 ALA A N 1
ATOM 715 C CA . ALA A 1 105 ? 0.597 -15.303 4.043 1.00 92.94 105 ALA A CA 1
ATOM 716 C C . ALA A 1 105 ? 0.419 -16.075 5.361 1.00 92.94 105 ALA A C 1
ATOM 718 O O . ALA A 1 105 ? -0.269 -17.084 5.392 1.00 92.94 105 ALA A O 1
ATOM 719 N N . GLU A 1 106 ? 0.910 -15.553 6.490 1.00 93.88 106 GLU A N 1
ATOM 720 C CA . GLU A 1 106 ? 0.676 -16.152 7.816 1.00 93.88 106 GLU A CA 1
ATOM 721 C C . GLU A 1 106 ? -0.818 -16.281 8.168 1.00 93.88 106 GLU A C 1
ATOM 723 O O . GLU A 1 106 ? -1.218 -17.171 8.922 1.00 93.88 106 GLU A O 1
ATOM 728 N N . ALA A 1 107 ? -1.657 -15.397 7.623 1.00 92.38 107 ALA A N 1
ATOM 729 C CA . ALA A 1 107 ? -3.105 -15.422 7.792 1.00 92.38 107 ALA A CA 1
ATOM 730 C C . ALA A 1 107 ? -3.838 -16.305 6.761 1.00 92.38 107 ALA A C 1
ATOM 732 O O . ALA A 1 107 ? -5.073 -16.328 6.769 1.00 92.38 107 ALA A O 1
ATOM 733 N N . GLY A 1 108 ? -3.121 -17.010 5.878 1.00 91.44 108 GLY A N 1
ATOM 734 C CA . GLY A 1 108 ? -3.701 -17.809 4.797 1.00 91.44 108 GLY A CA 1
ATOM 735 C C . GLY A 1 108 ? -4.372 -16.970 3.708 1.00 91.44 108 GLY A C 1
ATOM 736 O O . GLY A 1 108 ? -5.317 -17.431 3.064 1.00 91.44 108 GLY A O 1
ATOM 737 N N . LEU A 1 109 ? -3.951 -15.712 3.548 1.00 91.94 109 LEU A N 1
ATOM 738 C CA . LEU A 1 109 ? -4.460 -14.775 2.550 1.00 91.94 109 LEU A CA 1
ATOM 739 C C . LEU A 1 109 ? -3.426 -14.574 1.446 1.00 91.94 109 LEU A C 1
ATOM 741 O O . LEU A 1 109 ? -2.271 -14.240 1.703 1.00 91.94 109 LEU A O 1
ATOM 745 N N . GLY A 1 110 ? -3.864 -14.740 0.206 1.00 90.81 110 GLY A N 1
ATOM 746 C CA . GLY A 1 110 ? -3.011 -14.657 -0.967 1.00 90.81 110 GLY A CA 1
ATOM 747 C C . GLY A 1 110 ? -3.520 -15.563 -2.077 1.00 90.81 110 GLY A C 1
ATOM 748 O O . GLY A 1 110 ? -4.417 -16.390 -1.890 1.00 90.81 110 GLY A O 1
ATOM 749 N N . PHE A 1 111 ? -2.955 -15.396 -3.270 1.00 89.00 111 PHE A N 1
ATOM 750 C CA . PHE A 1 111 ? -3.343 -16.237 -4.389 1.00 89.00 111 PHE A CA 1
ATOM 751 C C . PHE A 1 111 ? -2.936 -17.694 -4.124 1.00 89.00 111 PHE A C 1
ATOM 753 O O . PHE A 1 111 ? -1.742 -17.957 -3.971 1.00 89.00 111 PHE A O 1
ATOM 760 N N . PRO A 1 112 ? -3.880 -18.657 -4.144 1.00 85.50 112 PRO A N 1
ATOM 761 C CA . PRO A 1 112 ? -3.545 -20.067 -4.020 1.00 85.50 112 PRO A CA 1
ATOM 762 C C . PRO A 1 112 ? -2.820 -20.529 -5.280 1.00 85.50 112 PRO A C 1
ATOM 764 O O . PRO A 1 112 ? -3.464 -20.934 -6.245 1.00 85.50 112 PRO A O 1
ATOM 767 N N . ALA A 1 113 ? -1.488 -20.453 -5.275 1.00 83.06 113 ALA A N 1
ATOM 768 C CA . ALA A 1 113 ? -0.635 -20.849 -6.389 1.00 83.06 113 ALA A CA 1
ATOM 769 C C . ALA A 1 113 ? -0.474 -22.382 -6.411 1.00 83.06 113 ALA A C 1
ATOM 771 O O . ALA A 1 113 ? 0.335 -22.932 -5.656 1.00 83.06 113 ALA A O 1
ATOM 772 N N . PRO A 1 114 ? -1.226 -23.120 -7.252 1.00 78.88 114 PRO A N 1
ATOM 773 C CA . PRO A 1 114 ? -1.218 -24.574 -7.195 1.00 78.88 114 PRO A CA 1
ATOM 774 C C . PRO A 1 114 ? 0.149 -25.102 -7.640 1.00 78.88 114 PRO A C 1
ATOM 776 O O . PRO A 1 114 ? 0.659 -24.713 -8.689 1.00 78.88 114 PRO A O 1
ATOM 779 N N . GLY A 1 115 ? 0.738 -26.005 -6.853 1.00 77.75 115 GLY A N 1
ATOM 780 C CA . GLY A 1 115 ? 2.055 -26.588 -7.135 1.00 77.75 115 GLY A CA 1
ATOM 781 C C . GLY A 1 115 ? 3.239 -25.867 -6.484 1.00 77.75 115 GLY A C 1
ATOM 782 O O . GLY A 1 115 ? 4.362 -26.352 -6.604 1.00 77.75 115 GLY A O 1
ATOM 783 N N . LEU A 1 116 ? 3.001 -24.772 -5.757 1.00 73.88 116 LEU A N 1
ATOM 784 C CA . LEU A 1 116 ? 3.986 -24.154 -4.876 1.00 73.88 116 LEU A CA 1
ATOM 785 C C . LEU A 1 116 ? 3.587 -24.463 -3.422 1.00 73.88 116 LEU A C 1
ATOM 787 O O . LEU A 1 116 ? 2.534 -24.030 -2.958 1.00 73.88 116 LEU A O 1
ATOM 791 N N . THR A 1 117 ? 4.375 -25.281 -2.720 1.00 60.94 117 THR A N 1
ATOM 792 C CA . THR A 1 117 ? 4.183 -25.499 -1.276 1.00 60.94 117 THR A CA 1
ATOM 793 C C . THR A 1 117 ? 4.422 -24.184 -0.534 1.00 60.94 117 THR A C 1
ATOM 795 O O . THR A 1 117 ? 5.362 -23.469 -0.875 1.00 60.94 117 THR A O 1
ATOM 798 N N . ASP A 1 118 ? 3.568 -23.881 0.446 1.00 64.38 118 ASP A N 1
ATOM 799 C CA . ASP A 1 118 ? 3.618 -22.679 1.299 1.00 64.38 118 ASP A CA 1
ATOM 800 C C . ASP A 1 118 ? 3.255 -21.345 0.607 1.00 64.38 118 ASP A C 1
ATOM 802 O O . ASP A 1 118 ? 3.648 -20.277 1.067 1.00 64.38 118 ASP A O 1
ATOM 806 N N . ALA A 1 119 ? 2.503 -21.375 -0.502 1.00 59.91 119 ALA A N 1
ATOM 807 C CA . ALA A 1 119 ? 2.077 -20.152 -1.201 1.00 59.91 119 ALA A CA 1
ATOM 808 C C . ALA A 1 119 ? 0.894 -19.401 -0.561 1.00 59.91 119 ALA A C 1
ATOM 810 O O . ALA A 1 119 ? 0.556 -18.315 -1.035 1.00 59.91 119 ALA A O 1
ATOM 811 N N . VAL A 1 120 ? 0.275 -19.975 0.475 1.00 57.66 120 VAL A N 1
ATOM 812 C CA . VAL A 1 120 ? -0.734 -19.355 1.349 1.00 57.66 120 VAL A CA 1
ATOM 813 C C . VAL A 1 120 ? -0.903 -20.177 2.612 1.00 57.66 120 VAL A C 1
ATOM 815 O O . VAL A 1 120 ? -1.033 -21.417 2.481 1.00 57.66 120 VAL A O 1
#